Protein AF-A0A0N4WRY4-F1 (afdb_monomer)

Foldseek 3Di:
DDDDDDDDDDDDDDDDDDDDDDDDDPDPDPDDPPPPPPPCDPPPQDAQDPCLVVQCVVPVCCCVVVVVVCVVHVCPSSVVD

Sequence (81 aa):
MRQRIRTDSARNRQRGDVRSSSRRTSSTSTERPTVSNDTGGPRTCADRSPWCSAWIQRSARVCVISSIFMRRDCARTCRFC

pLDDT: mean 73.67, std 19.51, range [45.09, 97.06]

InterPro domains:
  IPR003582 ShKT domain [PF01549] (44-81)
  IPR003582 ShKT domain [PS51670] (45-81)

Structure (mmCIF, N/CA/C/O backbone):
data_AF-A0A0N4WRY4-F1
#
_entry.id   AF-A0A0N4WRY4-F1
#
loop_
_atom_site.group_PDB
_atom_site.id
_atom_site.type_symbol
_atom_site.label_atom_id
_atom_site.label_alt_id
_atom_site.label_comp_id
_atom_site.label_asym_id
_atom_site.label_entity_id
_atom_site.label_seq_id
_atom_site.pdbx_PDB_ins_code
_atom_site.Cartn_x
_atom_site.Cartn_y
_atom_site.Cartn_z
_atom_site.occupancy
_atom_site.B_iso_or_equiv
_atom_site.auth_seq_id
_atom_site.auth_comp_id
_atom_site.auth_asym_id
_atom_site.auth_atom_id
_atom_site.pdbx_PDB_model_num
ATOM 1 N N . MET A 1 1 ? 4.299 -67.096 2.126 1.00 45.09 1 MET A N 1
ATOM 2 C CA . MET A 1 1 ? 4.556 -66.226 3.295 1.00 45.09 1 MET A CA 1
ATOM 3 C C . MET A 1 1 ? 3.392 -65.243 3.418 1.00 45.09 1 MET A C 1
ATOM 5 O O . MET A 1 1 ? 3.298 -64.322 2.624 1.00 45.09 1 MET A O 1
ATOM 9 N N . ARG A 1 2 ? 2.420 -65.519 4.300 1.00 46.09 2 ARG A N 1
ATOM 10 C CA . ARG A 1 2 ? 1.229 -64.675 4.524 1.00 46.09 2 ARG A CA 1
ATOM 11 C C . ARG A 1 2 ? 1.587 -63.576 5.526 1.00 46.09 2 ARG A C 1
ATOM 13 O O . ARG A 1 2 ? 1.995 -63.915 6.634 1.00 46.09 2 ARG A O 1
ATOM 20 N N . GLN A 1 3 ? 1.408 -62.304 5.179 1.00 54.00 3 GLN A N 1
ATOM 21 C CA . GLN A 1 3 ? 1.503 -61.202 6.142 1.00 54.00 3 GLN A CA 1
ATOM 22 C C . GLN A 1 3 ? 0.164 -60.469 6.255 1.00 54.00 3 GLN A C 1
ATOM 24 O O . GLN A 1 3 ? -0.613 -60.392 5.308 1.00 54.00 3 GLN A O 1
ATOM 29 N N . ARG A 1 4 ? -0.134 -60.086 7.496 1.00 54.12 4 ARG A N 1
ATOM 30 C CA . ARG A 1 4 ? -1.455 -59.855 8.085 1.00 54.12 4 ARG A CA 1
ATOM 31 C C . ARG A 1 4 ? -1.821 -58.368 8.059 1.00 54.12 4 ARG A C 1
ATOM 33 O O . ARG A 1 4 ? -0.971 -57.522 8.302 1.00 54.12 4 ARG A O 1
ATOM 40 N N . ILE A 1 5 ? -3.108 -58.090 7.864 1.00 58.84 5 ILE A N 1
ATOM 41 C CA . ILE A 1 5 ? -3.763 -56.792 8.083 1.00 58.84 5 ILE A CA 1
ATOM 42 C C . ILE A 1 5 ? -3.659 -56.411 9.571 1.00 58.84 5 ILE A C 1
ATOM 44 O O . ILE A 1 5 ? -3.940 -57.247 10.433 1.00 58.84 5 ILE A O 1
ATOM 48 N N . ARG A 1 6 ? -3.317 -55.152 9.872 1.00 56.66 6 ARG A N 1
ATOM 49 C CA . ARG A 1 6 ? -3.606 -54.494 11.158 1.00 56.66 6 ARG A CA 1
ATOM 50 C C . ARG A 1 6 ? -4.046 -53.052 10.906 1.00 56.66 6 ARG A C 1
ATOM 52 O O . ARG A 1 6 ? -3.229 -52.167 10.693 1.00 56.66 6 ARG A O 1
ATOM 59 N N . THR A 1 7 ? -5.356 -52.854 10.905 1.00 58.94 7 THR A N 1
ATOM 60 C CA . THR A 1 7 ? -6.023 -51.575 11.154 1.00 58.94 7 THR A CA 1
ATOM 61 C C . THR A 1 7 ? -5.881 -51.227 12.634 1.00 58.94 7 THR A C 1
ATOM 63 O O . THR A 1 7 ? -6.269 -52.043 13.468 1.00 58.94 7 THR A O 1
ATOM 66 N N . ASP A 1 8 ? -5.395 -50.030 12.958 1.00 47.81 8 ASP A N 1
ATOM 67 C CA . ASP A 1 8 ? -5.516 -49.462 14.303 1.00 47.81 8 ASP A CA 1
ATOM 68 C C . ASP A 1 8 ? -6.160 -48.074 14.207 1.00 47.81 8 ASP A C 1
ATOM 70 O O . ASP A 1 8 ? -5.572 -47.098 13.747 1.00 47.81 8 ASP A O 1
ATOM 74 N N . SER A 1 9 ? -7.442 -48.043 14.557 1.00 48.94 9 SER A N 1
ATOM 75 C CA . SER A 1 9 ? -8.196 -46.853 14.926 1.00 48.94 9 SER A CA 1
ATOM 76 C C . SER A 1 9 ? -8.361 -46.902 16.442 1.00 48.94 9 SER A C 1
ATOM 78 O O . SER A 1 9 ? -8.969 -47.859 16.913 1.00 48.94 9 SER A O 1
ATOM 80 N N . ALA A 1 10 ? -7.869 -45.895 17.180 1.00 52.78 10 ALA A N 1
ATOM 81 C CA . ALA A 1 10 ? -8.561 -45.215 18.295 1.00 52.78 10 ALA A CA 1
ATOM 82 C C . ALA A 1 10 ? -7.624 -44.585 19.351 1.00 52.78 10 ALA A C 1
ATOM 84 O O . ALA A 1 10 ? -6.890 -45.279 20.049 1.00 52.78 10 ALA A O 1
ATOM 85 N N . ARG A 1 11 ? -7.807 -43.274 19.587 1.00 57.56 11 ARG A N 1
ATOM 86 C CA . ARG A 1 11 ? -7.909 -42.585 20.905 1.00 57.56 11 ARG A CA 1
ATOM 87 C C . ARG A 1 11 ? -8.087 -41.088 20.614 1.00 57.56 11 ARG A C 1
ATOM 89 O O . ARG A 1 11 ? -7.164 -40.465 20.122 1.00 57.56 11 ARG A O 1
ATOM 96 N N . ASN A 1 12 ? -9.254 -40.448 20.706 1.00 62.56 12 ASN A N 1
ATOM 97 C CA . ASN A 1 12 ? -10.209 -40.285 21.812 1.00 62.56 12 ASN A CA 1
ATOM 98 C C . ASN A 1 12 ? -9.569 -40.072 23.195 1.00 62.56 12 ASN A C 1
ATOM 100 O O . ASN A 1 12 ? -9.065 -41.037 23.770 1.00 62.56 12 ASN A O 1
ATOM 104 N N . ARG A 1 13 ? -9.658 -38.821 23.693 1.00 56.88 13 ARG A N 1
ATOM 105 C CA . ARG A 1 13 ? -9.940 -38.319 25.069 1.00 56.88 13 ARG A CA 1
ATOM 106 C C . ARG A 1 13 ? -9.501 -36.834 25.144 1.00 56.88 13 ARG A C 1
ATOM 108 O O . ARG A 1 13 ? -8.447 -36.524 24.620 1.00 56.88 13 ARG A O 1
ATOM 115 N N . GLN A 1 14 ? -10.165 -35.865 25.779 1.00 50.78 14 GLN A N 1
ATOM 116 C CA . GLN A 1 14 ? -11.447 -35.764 26.483 1.00 50.78 14 GLN A CA 1
ATOM 117 C C . GLN A 1 14 ? -11.701 -34.273 26.827 1.00 50.78 14 GLN A C 1
ATOM 119 O O . GLN A 1 14 ? -10.775 -33.579 27.221 1.00 50.78 14 GLN A O 1
ATOM 124 N N . ARG A 1 15 ? -12.977 -33.868 26.734 1.00 50.97 15 ARG A N 1
ATOM 125 C CA . ARG A 1 15 ? -13.778 -33.038 27.665 1.00 50.97 15 ARG A CA 1
ATOM 126 C C . ARG A 1 15 ? -13.298 -31.655 28.145 1.00 50.97 15 ARG A C 1
ATOM 128 O O . ARG A 1 15 ? -12.369 -31.530 28.931 1.00 50.97 15 ARG A O 1
ATOM 135 N N . GLY A 1 16 ? -14.155 -30.673 27.861 1.00 53.00 16 GLY A N 1
ATOM 136 C CA . GLY A 1 16 ? -14.368 -29.459 28.649 1.00 53.00 16 GLY A CA 1
ATOM 137 C C . GLY A 1 16 ? -15.770 -28.909 28.366 1.00 53.00 16 GLY A C 1
ATOM 138 O O . GLY A 1 16 ? -15.945 -28.108 27.455 1.00 53.00 16 GLY A O 1
ATOM 139 N N . ASP A 1 17 ? -16.767 -29.412 29.097 1.00 54.22 17 ASP A N 1
ATOM 140 C CA . ASP A 1 17 ? -18.183 -29.039 29.017 1.00 54.22 17 ASP A CA 1
ATOM 141 C C . ASP A 1 17 ? -18.482 -27.712 29.763 1.00 54.22 17 ASP A C 1
ATOM 143 O O . ASP A 1 17 ? -18.119 -27.543 30.922 1.00 54.22 17 ASP A O 1
ATOM 147 N N . VAL A 1 18 ? -19.190 -26.811 29.070 1.00 56.81 18 VAL A N 1
ATOM 148 C CA . VAL A 1 18 ? -20.334 -25.965 29.493 1.00 56.81 18 VAL A CA 1
ATOM 149 C C . VAL A 1 18 ? -20.259 -25.132 30.793 1.00 56.81 18 VAL A C 1
ATOM 151 O O . VAL A 1 18 ? -20.427 -25.654 31.892 1.00 56.81 18 VAL A O 1
ATOM 154 N N . ARG A 1 19 ? -20.331 -23.791 30.655 1.00 54.22 19 ARG A N 1
ATOM 155 C CA . ARG A 1 19 ? -21.301 -22.984 31.434 1.00 54.22 19 ARG A CA 1
ATOM 156 C C . ARG A 1 19 ? -21.740 -21.693 30.729 1.00 54.22 19 ARG A C 1
ATOM 158 O O . ARG A 1 19 ? -20.937 -20.847 30.357 1.00 54.22 19 ARG A O 1
ATOM 165 N N . SER A 1 20 ? -23.058 -21.595 30.582 1.00 53.62 20 SER A N 1
ATOM 166 C CA . SER A 1 20 ? -23.875 -20.548 29.974 1.00 53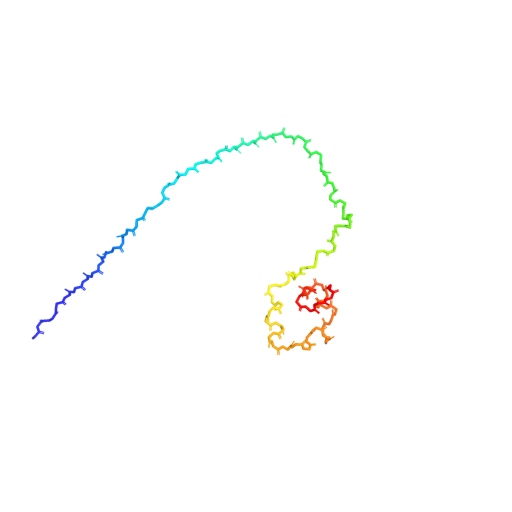.62 20 SER A CA 1
ATOM 167 C C . SER A 1 20 ? -23.632 -19.119 30.459 1.00 53.62 20 SER A C 1
ATOM 169 O O . SER A 1 20 ? -23.452 -18.870 31.649 1.00 53.62 20 SER A O 1
ATOM 171 N N . SER A 1 21 ? -23.918 -18.166 29.572 1.00 52.69 21 SER A N 1
ATOM 172 C CA . SER A 1 21 ? -24.803 -17.055 29.930 1.00 52.69 21 SER A CA 1
ATOM 173 C C . SER A 1 21 ? -25.732 -16.719 28.771 1.00 52.69 21 SER A C 1
ATOM 175 O O . SER A 1 21 ? -25.353 -16.131 27.763 1.00 52.69 21 SER A O 1
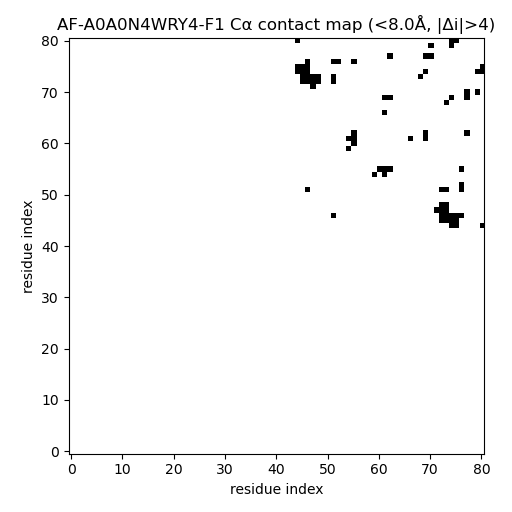ATOM 177 N N . SER A 1 22 ? -26.980 -17.143 28.947 1.00 60.19 22 SER A N 1
ATOM 178 C CA . SER A 1 22 ? -28.138 -16.664 28.213 1.00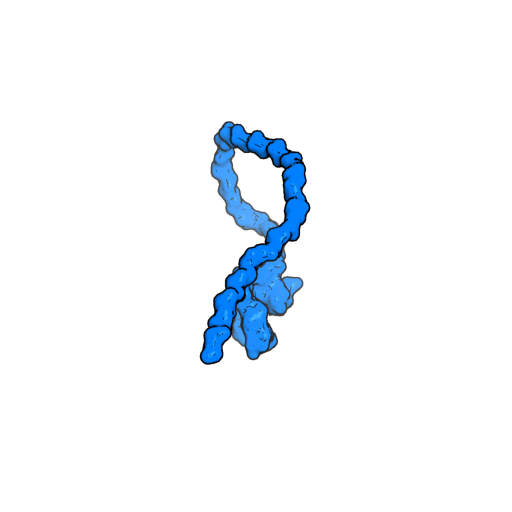 60.19 22 SER A CA 1
ATOM 179 C C . SER A 1 22 ? -28.315 -15.167 28.443 1.00 60.19 22 SER A C 1
ATOM 181 O O . SER A 1 22 ? -28.451 -14.738 29.589 1.00 60.19 22 SER A O 1
ATOM 183 N N . ARG A 1 23 ? -28.504 -14.405 27.366 1.00 58.91 23 ARG A N 1
ATOM 184 C CA . ARG A 1 23 ? -29.697 -13.557 27.271 1.00 58.91 23 ARG A CA 1
ATOM 185 C C . ARG A 1 23 ? -29.998 -13.208 25.821 1.00 58.91 23 ARG A C 1
ATOM 187 O O . ARG A 1 23 ? -29.323 -12.406 25.192 1.00 58.91 23 ARG A O 1
ATOM 194 N N . ARG A 1 24 ? -31.061 -13.835 25.318 1.00 61.88 24 ARG A N 1
ATOM 195 C CA . ARG A 1 24 ? -31.883 -13.265 24.256 1.00 61.88 24 ARG A CA 1
ATOM 196 C C . ARG A 1 24 ? -32.514 -11.996 24.818 1.00 61.88 24 ARG A C 1
ATOM 198 O O . ARG A 1 24 ? -33.184 -12.064 25.845 1.00 61.88 24 ARG A O 1
ATOM 205 N N . THR A 1 25 ? -32.359 -10.888 24.120 1.00 54.50 25 THR A N 1
ATOM 206 C CA . THR A 1 25 ? -33.323 -9.791 24.162 1.00 54.50 25 THR A CA 1
ATOM 207 C C . THR A 1 25 ? -33.713 -9.509 22.725 1.00 54.50 25 THR A C 1
ATOM 209 O O . THR A 1 25 ? -33.063 -8.748 22.018 1.00 54.50 25 THR A O 1
ATOM 212 N N . SER A 1 26 ? -34.759 -10.201 22.278 1.00 57.78 26 SER A N 1
ATOM 213 C CA . SER A 1 26 ? -35.555 -9.777 21.135 1.00 57.78 26 SER A CA 1
ATOM 214 C C . SER A 1 26 ? -36.341 -8.551 21.588 1.00 57.78 26 SER A C 1
ATOM 216 O O . SER A 1 26 ? -37.420 -8.681 22.158 1.00 57.78 26 SER A O 1
ATOM 218 N N . SER A 1 27 ? -35.771 -7.366 21.415 1.00 54.38 27 SER A N 1
ATOM 219 C CA . SER A 1 27 ? -36.507 -6.112 21.512 1.00 54.38 27 SER A CA 1
ATOM 220 C C . SER A 1 27 ? -36.880 -5.696 20.099 1.00 54.38 27 SER A C 1
ATOM 222 O O . SER A 1 27 ? -36.049 -5.197 19.344 1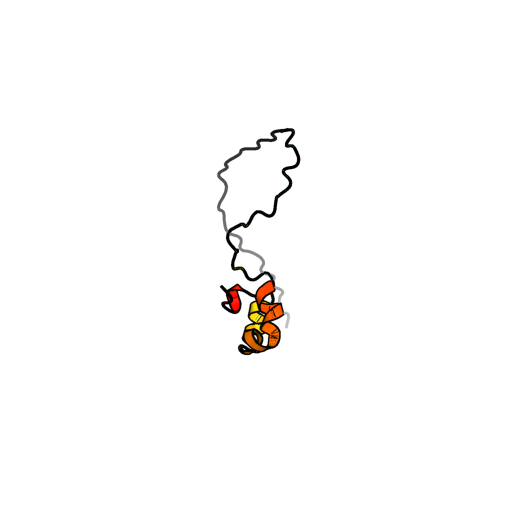.00 54.38 27 SER A O 1
ATOM 224 N N . THR A 1 28 ? -38.139 -5.929 19.734 1.00 63.75 28 THR A N 1
ATOM 225 C CA . THR A 1 28 ? -38.837 -5.143 18.716 1.00 63.75 28 THR A CA 1
ATOM 226 C C . THR A 1 28 ? -38.846 -3.689 19.177 1.00 63.75 28 THR A C 1
ATOM 228 O O . THR A 1 28 ? -39.789 -3.239 19.821 1.00 63.75 28 THR A O 1
ATOM 231 N N . SER A 1 29 ? -37.761 -2.975 18.894 1.00 54.38 29 SER A N 1
ATOM 232 C CA . SER A 1 29 ? -37.743 -1.521 18.900 1.00 54.38 29 SER A CA 1
ATOM 233 C C . SER A 1 29 ? -37.914 -1.074 17.462 1.00 54.38 29 SER A C 1
ATOM 235 O O . SER A 1 29 ? -37.151 -1.457 16.578 1.00 54.38 29 SER A O 1
ATOM 237 N N . THR A 1 30 ? -38.941 -0.265 17.239 1.00 63.16 30 THR A N 1
ATOM 238 C CA . THR A 1 30 ? -39.094 0.596 16.070 1.00 63.16 30 THR A CA 1
ATOM 239 C C . THR A 1 30 ? -37.913 1.568 16.040 1.00 63.16 30 THR A C 1
ATOM 241 O O . THR A 1 30 ? -38.022 2.722 16.447 1.00 63.16 30 THR A O 1
ATOM 244 N N . GLU A 1 31 ? -36.745 1.088 15.620 1.00 56.75 31 GLU A N 1
ATOM 245 C CA . GLU A 1 31 ? -35.558 1.911 15.442 1.00 56.75 31 GLU A CA 1
ATOM 246 C C . GLU A 1 31 ? -35.619 2.512 14.043 1.00 56.75 31 GLU A C 1
ATOM 248 O O . GLU A 1 31 ? -35.295 1.904 13.024 1.00 56.75 31 GLU A O 1
ATOM 253 N N . ARG A 1 32 ? -36.138 3.739 14.030 1.00 61.28 32 ARG A N 1
ATOM 254 C CA . ARG A 1 32 ? -35.912 4.772 13.021 1.00 61.28 32 ARG A CA 1
ATOM 255 C C . ARG A 1 32 ? -34.542 4.573 12.347 1.00 61.28 32 ARG A C 1
ATOM 257 O O . ARG A 1 32 ? -33.560 4.430 13.073 1.00 61.28 32 ARG A O 1
ATOM 264 N N . PRO A 1 33 ? -34.434 4.594 11.005 1.00 57.44 33 PRO A N 1
ATOM 265 C CA . PRO A 1 33 ? -33.155 4.408 10.338 1.00 57.44 33 PRO A CA 1
ATOM 266 C C . PRO A 1 33 ? -32.225 5.549 10.745 1.00 57.44 33 PRO A C 1
ATOM 268 O O . PRO A 1 33 ? -32.377 6.691 10.305 1.00 57.44 33 PRO A O 1
ATOM 271 N N . THR A 1 34 ? -31.276 5.250 11.627 1.00 56.75 34 THR A N 1
ATOM 272 C CA . THR A 1 34 ? -30.160 6.136 11.915 1.00 56.75 34 THR A CA 1
ATOM 273 C C . THR A 1 34 ? -29.316 6.136 10.655 1.00 56.75 34 THR A C 1
ATOM 275 O O . THR A 1 34 ? -28.506 5.237 10.428 1.00 56.75 34 THR A O 1
ATOM 278 N N . VAL A 1 35 ? -29.568 7.118 9.787 1.00 61.44 35 VAL A N 1
ATOM 279 C CA . VAL A 1 35 ? -28.644 7.508 8.727 1.00 61.44 35 VAL A CA 1
ATOM 280 C C . VAL A 1 35 ? -27.290 7.607 9.409 1.00 61.44 35 VAL A C 1
ATOM 282 O O . VAL A 1 35 ? -27.091 8.470 10.266 1.00 61.44 35 VAL A O 1
ATOM 285 N N . SER A 1 36 ? -26.410 6.650 9.116 1.00 57.22 36 SER A N 1
ATOM 286 C CA . SER A 1 36 ? -25.030 6.672 9.578 1.00 57.22 36 SER A CA 1
ATOM 287 C C . SER A 1 36 ? -24.382 7.826 8.840 1.00 57.22 36 SER A C 1
ATOM 289 O O . SER A 1 36 ? -23.836 7.674 7.752 1.00 57.22 36 SER A O 1
ATOM 291 N N . ASN A 1 37 ? -24.583 9.016 9.397 1.00 54.75 37 ASN A N 1
ATOM 292 C CA . ASN A 1 37 ? -23.908 10.223 9.008 1.00 54.75 37 ASN A CA 1
ATOM 293 C C . ASN A 1 37 ? -22.433 9.908 9.227 1.00 54.75 37 ASN A C 1
ATOM 295 O O . ASN A 1 37 ? -22.021 9.750 10.379 1.00 54.75 37 ASN A O 1
ATOM 299 N N . ASP A 1 38 ? -21.691 9.743 8.132 1.00 55.50 38 ASP A N 1
ATOM 300 C CA . ASP A 1 38 ? -20.237 9.591 8.059 1.00 55.50 38 ASP A CA 1
ATOM 301 C C . ASP A 1 38 ? -19.589 10.847 8.664 1.00 55.50 38 ASP A C 1
ATOM 303 O O . ASP A 1 38 ? -19.077 11.737 7.998 1.00 55.50 38 ASP A O 1
ATOM 307 N N . THR A 1 39 ? -19.731 10.982 9.978 1.00 55.78 39 THR A N 1
ATOM 308 C CA . THR A 1 39 ? -19.233 12.089 10.774 1.00 55.78 39 THR A CA 1
ATOM 309 C C . THR A 1 39 ? -17.939 11.590 11.365 1.00 55.78 39 THR A C 1
ATOM 311 O O . THR A 1 39 ? -17.936 11.038 12.459 1.00 55.78 39 THR A O 1
ATOM 314 N N . GLY A 1 40 ? -16.863 11.714 10.586 1.00 52.94 40 GLY A N 1
ATOM 315 C CA . GLY A 1 40 ? -15.492 11.787 11.088 1.00 52.94 40 GLY A CA 1
ATOM 316 C C . GLY A 1 40 ? -15.180 10.882 12.279 1.00 52.94 40 GLY A C 1
ATOM 317 O O . GLY A 1 40 ? -14.704 11.369 13.304 1.00 52.94 40 GLY A O 1
ATOM 318 N N . GLY A 1 41 ? -15.438 9.576 12.155 1.00 53.50 41 GLY A N 1
ATOM 319 C CA . GLY A 1 41 ? -14.882 8.606 13.095 1.00 53.50 41 GLY A CA 1
ATOM 320 C C . GLY A 1 41 ? -13.354 8.748 13.126 1.00 53.50 41 GLY A C 1
ATOM 321 O O . GLY A 1 41 ? -12.778 9.197 12.126 1.00 53.50 41 GLY A O 1
ATOM 322 N N . PRO A 1 42 ? -12.680 8.398 14.244 1.00 54.31 42 PRO A N 1
ATOM 323 C CA . PRO A 1 42 ? -11.220 8.451 14.323 1.00 54.31 42 PRO A CA 1
ATOM 324 C C . PRO A 1 42 ? -10.683 7.794 13.062 1.00 54.31 42 PRO A C 1
ATOM 326 O O . PRO A 1 42 ? -11.128 6.692 12.756 1.00 54.31 42 PRO A O 1
ATOM 329 N N . ARG A 1 43 ? -9.840 8.496 12.287 1.00 66.00 43 ARG A N 1
ATOM 330 C CA . ARG A 1 43 ? -9.321 8.002 11.001 1.00 66.00 43 ARG A CA 1
ATOM 331 C C . ARG A 1 43 ? -8.679 6.652 11.287 1.00 66.00 43 ARG A C 1
ATOM 333 O O . ARG A 1 43 ? -7.555 6.600 11.779 1.00 66.00 43 ARG A O 1
ATOM 340 N N . THR A 1 44 ? -9.441 5.575 11.104 1.00 73.12 44 THR A N 1
ATOM 341 C CA . THR A 1 44 ? -9.064 4.260 11.598 1.00 73.12 44 THR A CA 1
ATOM 342 C C . THR A 1 44 ? -7.931 3.835 10.712 1.00 73.12 44 THR A C 1
ATOM 344 O O . THR A 1 44 ? -8.113 3.533 9.531 1.00 73.12 44 THR A O 1
ATOM 347 N N . CYS A 1 45 ? -6.727 3.910 11.263 1.00 85.50 45 CYS A N 1
ATOM 348 C CA . CYS A 1 45 ? -5.584 3.494 10.506 1.00 85.50 45 CYS A CA 1
ATOM 349 C C . CYS A 1 45 ? -5.530 1.979 10.497 1.00 85.50 45 CYS A C 1
ATOM 351 O O . CYS A 1 45 ? -5.026 1.326 11.411 1.00 85.50 45 CYS A O 1
ATOM 353 N N . ALA A 1 46 ? -6.113 1.437 9.446 1.00 91.38 46 ALA A N 1
ATOM 354 C CA . ALA A 1 46 ? -6.211 0.023 9.219 1.00 91.38 46 ALA A CA 1
ATOM 355 C C . ALA A 1 46 ? -5.799 -0.281 7.786 1.00 91.38 46 ALA A C 1
ATOM 357 O O . ALA A 1 46 ? -5.989 0.518 6.865 1.00 91.38 46 ALA A O 1
ATOM 358 N N . ASP A 1 47 ? -5.251 -1.473 7.619 1.00 94.81 47 ASP A N 1
ATOM 359 C CA . ASP A 1 47 ? -5.123 -2.082 6.310 1.00 94.81 47 ASP A CA 1
ATOM 360 C C . ASP A 1 47 ? -6.499 -2.639 5.931 1.00 94.81 47 ASP A C 1
ATOM 362 O O . ASP A 1 47 ? -7.092 -3.410 6.685 1.00 94.81 47 ASP A O 1
ATOM 366 N N . ARG A 1 48 ? -7.031 -2.208 4.789 1.00 94.75 48 ARG A N 1
ATOM 367 C CA . ARG A 1 48 ? -8.293 -2.706 4.227 1.00 94.75 48 ARG A CA 1
ATOM 368 C C . ARG A 1 48 ? -8.071 -3.930 3.346 1.00 94.75 48 ARG A C 1
ATOM 370 O O . ARG A 1 48 ? -8.964 -4.764 3.232 1.00 94.75 48 ARG A O 1
ATOM 377 N N . SER A 1 49 ? -6.899 -4.035 2.715 1.00 94.44 49 SER A N 1
ATOM 378 C CA . SER A 1 49 ? -6.574 -5.154 1.832 1.00 94.44 49 SER A CA 1
ATOM 379 C C . SER A 1 49 ? -5.895 -6.294 2.601 1.00 94.44 49 SER A C 1
ATOM 381 O O . SER A 1 49 ? -4.916 -6.057 3.311 1.00 94.44 49 SER A O 1
ATOM 383 N N . PRO A 1 50 ? -6.324 -7.556 2.408 1.00 95.31 50 PRO A N 1
ATOM 384 C CA . PRO A 1 50 ? -5.628 -8.713 2.971 1.00 95.31 50 PRO A CA 1
ATOM 385 C C . PRO A 1 50 ? -4.260 -8.961 2.308 1.00 95.31 50 PRO A C 1
ATOM 387 O O . PRO A 1 50 ? -3.473 -9.763 2.802 1.00 95.31 50 PRO A O 1
ATOM 390 N N . TRP A 1 51 ? -3.955 -8.267 1.204 1.00 95.75 51 TRP A N 1
ATOM 391 C CA . TRP A 1 51 ? -2.730 -8.441 0.417 1.00 95.75 51 TRP A CA 1
ATOM 392 C C . TRP A 1 51 ? -1.596 -7.484 0.797 1.00 95.75 51 TRP A C 1
ATOM 394 O O . TRP A 1 51 ? -0.516 -7.569 0.213 1.00 95.75 51 TRP A O 1
ATOM 404 N N . CYS A 1 52 ? -1.793 -6.594 1.776 1.00 95.81 52 CYS A N 1
ATOM 405 C CA . CYS A 1 52 ? -0.767 -5.623 2.171 1.00 95.81 52 CYS A CA 1
ATOM 406 C C . CYS A 1 52 ? 0.560 -6.287 2.577 1.00 95.81 52 CYS A C 1
ATOM 408 O O . CYS A 1 52 ? 1.631 -5.801 2.212 1.00 95.81 52 CYS A O 1
ATOM 410 N N . SER A 1 53 ? 0.501 -7.439 3.256 1.00 95.88 53 SER A N 1
ATOM 411 C CA . SER A 1 53 ? 1.683 -8.230 3.623 1.00 95.88 53 SER A CA 1
ATOM 412 C C . SER A 1 53 ? 2.421 -8.789 2.400 1.00 95.88 53 SER A C 1
ATOM 414 O O . SER A 1 53 ? 3.645 -8.706 2.328 1.00 95.88 53 SER A O 1
ATOM 416 N N . ALA A 1 54 ? 1.697 -9.303 1.405 1.00 97.06 54 ALA A N 1
ATOM 417 C CA . ALA A 1 54 ? 2.286 -9.832 0.177 1.00 97.06 54 ALA A CA 1
ATOM 418 C C . ALA A 1 54 ? 2.945 -8.725 -0.662 1.00 97.06 54 ALA A C 1
ATOM 420 O O . ALA A 1 54 ? 4.036 -8.912 -1.205 1.00 97.06 54 ALA A O 1
ATOM 421 N N . TRP A 1 55 ? 2.315 -7.549 -0.744 1.00 95.56 55 TRP A N 1
ATOM 422 C CA . TRP A 1 55 ? 2.864 -6.410 -1.477 1.00 95.56 55 TRP A CA 1
ATOM 423 C C . TRP A 1 55 ? 4.154 -5.886 -0.847 1.00 95.56 55 TRP A C 1
ATOM 425 O O . TRP A 1 55 ? 5.126 -5.667 -1.573 1.00 95.56 55 TRP A O 1
ATOM 435 N N . ILE A 1 56 ? 4.205 -5.755 0.484 1.00 96.19 56 ILE A N 1
ATOM 436 C CA . ILE A 1 56 ? 5.415 -5.271 1.161 1.00 96.19 56 ILE A CA 1
ATOM 437 C C . ILE A 1 56 ? 6.546 -6.308 1.158 1.00 96.19 56 ILE A C 1
ATOM 439 O O . ILE A 1 56 ? 7.706 -5.930 1.014 1.00 96.19 56 ILE A O 1
ATOM 443 N N . GLN A 1 57 ? 6.220 -7.607 1.225 1.00 97.00 57 GLN A N 1
ATOM 444 C CA . GLN A 1 57 ? 7.196 -8.690 1.054 1.00 97.00 57 GLN A CA 1
ATOM 445 C C . GLN A 1 57 ? 7.801 -8.700 -0.351 1.00 97.00 57 GLN A C 1
ATOM 447 O O . GLN A 1 57 ? 8.997 -8.936 -0.503 1.00 97.00 57 GLN A O 1
ATOM 452 N N . ARG A 1 58 ? 6.994 -8.430 -1.388 1.00 96.12 58 ARG A N 1
ATOM 453 C CA . ARG A 1 58 ? 7.487 -8.389 -2.769 1.00 96.12 58 ARG A CA 1
ATOM 454 C C . ARG A 1 58 ? 8.330 -7.150 -3.054 1.00 96.12 58 ARG A C 1
ATOM 456 O O . ARG A 1 58 ? 9.310 -7.238 -3.788 1.00 96.12 58 ARG A O 1
ATOM 463 N N . SER A 1 59 ? 7.944 -5.993 -2.522 1.00 95.62 59 SER A N 1
ATOM 464 C CA . SER A 1 59 ? 8.747 -4.776 -2.615 1.00 95.62 59 SER A CA 1
ATOM 465 C C . SER A 1 59 ? 8.350 -3.759 -1.553 1.00 95.62 59 SER A C 1
ATOM 467 O O . SER A 1 59 ? 7.272 -3.173 -1.616 1.00 95.62 59 SER A O 1
ATOM 469 N N . ALA A 1 60 ? 9.278 -3.423 -0.656 1.00 91.75 60 ALA A N 1
ATOM 470 C CA . ALA A 1 60 ? 9.081 -2.333 0.303 1.00 91.75 60 ALA A CA 1
ATOM 471 C C . ALA A 1 60 ? 8.854 -0.965 -0.378 1.00 91.75 60 ALA A C 1
ATOM 473 O O . ALA A 1 60 ? 8.245 -0.066 0.199 1.00 91.75 60 ALA A O 1
ATOM 474 N N . ARG A 1 61 ? 9.288 -0.803 -1.639 1.00 96.94 61 ARG A N 1
ATOM 475 C CA . ARG A 1 61 ? 9.087 0.435 -2.410 1.00 96.94 61 ARG A CA 1
ATOM 476 C C . ARG A 1 61 ? 7.652 0.606 -2.914 1.00 96.94 61 ARG A C 1
ATOM 478 O O . ARG A 1 61 ? 7.332 1.691 -3.396 1.00 96.94 61 ARG A O 1
A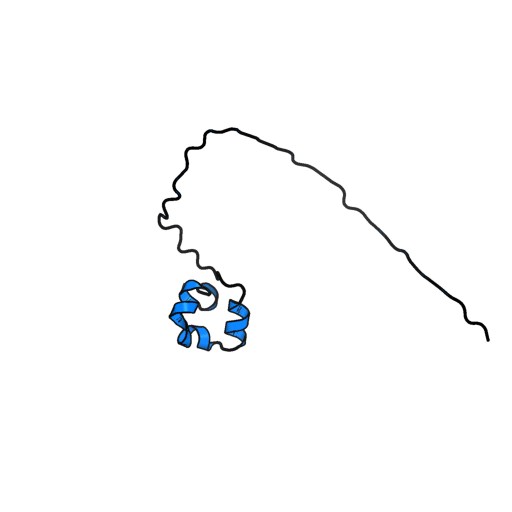TOM 485 N N . VAL A 1 62 ? 6.779 -0.401 -2.777 1.00 96.00 62 VAL A N 1
ATOM 486 C CA . VAL A 1 62 ? 5.365 -0.318 -3.193 1.00 96.00 62 VAL A CA 1
ATOM 487 C C . VAL A 1 62 ? 4.625 0.828 -2.500 1.00 96.00 62 VAL A C 1
ATOM 489 O O . VAL A 1 62 ? 3.785 1.477 -3.117 1.00 96.00 62 VAL A O 1
ATOM 492 N N . CYS A 1 63 ? 5.008 1.151 -1.261 1.00 95.56 63 CYS A N 1
ATOM 493 C CA . CYS A 1 63 ? 4.465 2.288 -0.526 1.00 95.56 63 CYS A CA 1
ATOM 494 C C . CYS A 1 63 ? 4.768 3.625 -1.222 1.00 95.56 63 CYS A C 1
ATOM 496 O O . CYS A 1 63 ? 3.944 4.529 -1.196 1.00 95.56 63 CYS A O 1
ATOM 498 N N . VAL A 1 64 ? 5.910 3.757 -1.901 1.00 96.94 64 VAL A N 1
ATOM 499 C CA . VAL A 1 64 ? 6.272 4.986 -2.625 1.00 96.94 64 VAL A CA 1
ATOM 500 C C . VAL A 1 64 ? 5.693 4.971 -4.039 1.00 96.94 64 VAL A C 1
ATOM 502 O O . VAL A 1 64 ? 5.002 5.909 -4.432 1.00 96.94 64 VAL A O 1
ATOM 505 N N . ILE A 1 65 ? 5.932 3.885 -4.781 1.00 96.81 65 ILE A N 1
ATOM 506 C CA . ILE A 1 65 ? 5.552 3.743 -6.196 1.00 96.81 65 ILE A CA 1
ATOM 507 C C . ILE A 1 65 ? 4.029 3.790 -6.363 1.00 96.81 65 ILE A C 1
ATOM 509 O O . ILE A 1 65 ? 3.518 4.487 -7.233 1.00 96.81 65 ILE A O 1
ATOM 513 N N . SER A 1 66 ? 3.303 3.099 -5.485 1.00 95.12 66 SER A N 1
ATOM 514 C CA . SER A 1 66 ? 1.845 2.964 -5.537 1.00 95.12 66 SER A CA 1
ATOM 515 C C . SER A 1 66 ? 1.173 3.680 -4.365 1.00 95.12 66 SER A C 1
ATOM 517 O O . SER A 1 66 ? 0.146 3.231 -3.858 1.00 95.12 66 SER A O 1
ATOM 519 N N . SER A 1 67 ? 1.748 4.801 -3.920 1.00 94.38 67 SER A N 1
ATOM 520 C CA . SER A 1 67 ? 1.336 5.518 -2.703 1.00 94.38 67 SER A CA 1
ATOM 521 C C . SER A 1 67 ? -0.149 5.901 -2.658 1.00 94.38 67 SER A C 1
ATOM 523 O O . SER A 1 67 ? -0.742 5.929 -1.582 1.00 94.38 67 SER A O 1
ATOM 525 N N . ILE A 1 68 ? -0.777 6.165 -3.808 1.00 93.75 68 ILE A N 1
ATOM 526 C CA . ILE A 1 68 ? -2.213 6.473 -3.908 1.00 93.75 68 ILE A CA 1
ATOM 527 C C . ILE A 1 68 ? -3.059 5.262 -3.489 1.00 93.75 68 ILE A C 1
ATOM 529 O O . ILE A 1 68 ? -3.945 5.391 -2.647 1.00 93.75 68 ILE A O 1
ATOM 533 N N . PHE A 1 69 ? -2.750 4.079 -4.023 1.00 93.38 69 PHE A N 1
ATOM 534 C CA . PHE A 1 69 ? -3.450 2.836 -3.690 1.00 93.38 69 PHE A CA 1
ATOM 535 C C . PHE A 1 69 ? -3.142 2.393 -2.257 1.00 93.38 69 PHE A C 1
ATOM 537 O O . PHE A 1 69 ? -4.042 2.066 -1.486 1.00 93.38 69 PHE A O 1
ATOM 544 N N . MET A 1 70 ? -1.874 2.482 -1.852 1.00 95.00 70 MET A N 1
ATOM 545 C CA . MET A 1 70 ? -1.449 2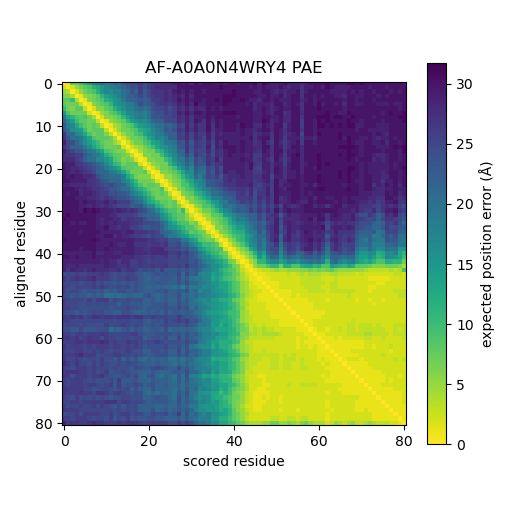.069 -0.516 1.00 95.00 70 MET A CA 1
ATOM 546 C C . MET A 1 70 ? -2.036 2.959 0.590 1.00 95.00 70 MET 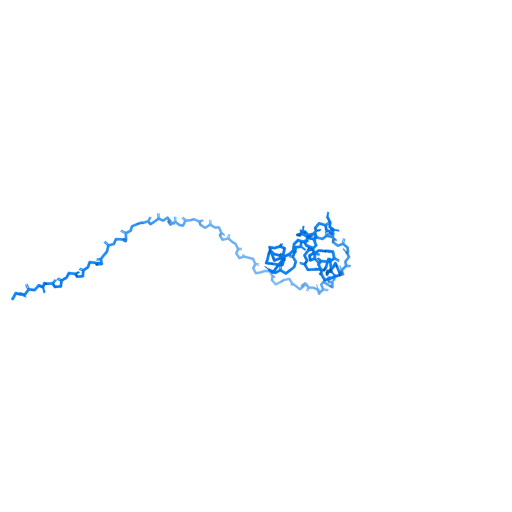A C 1
ATOM 548 O O . MET A 1 70 ? -2.334 2.456 1.665 1.00 95.00 70 MET A O 1
ATOM 552 N N . ARG A 1 71 ? -2.290 4.252 0.343 1.00 92.94 71 ARG A N 1
ATOM 553 C CA . ARG A 1 71 ? -3.003 5.124 1.297 1.00 92.94 71 ARG A CA 1
ATOM 554 C C . ARG A 1 71 ? -4.442 4.699 1.563 1.00 92.94 71 ARG A C 1
ATOM 556 O O . ARG A 1 71 ? -4.952 4.953 2.649 1.00 92.94 71 ARG A O 1
ATOM 563 N N . ARG A 1 72 ? -5.102 4.089 0.580 1.00 92.62 72 ARG A N 1
ATOM 564 C CA . ARG A 1 72 ? -6.489 3.635 0.707 1.00 92.62 72 ARG A CA 1
ATOM 565 C C . ARG A 1 72 ? -6.570 2.255 1.350 1.00 92.62 72 ARG A C 1
ATOM 567 O O . ARG A 1 72 ? -7.414 2.042 2.216 1.00 92.62 72 ARG A O 1
ATOM 574 N N . ASP A 1 73 ? -5.680 1.354 0.938 1.00 95.00 73 ASP A N 1
ATOM 575 C CA . ASP A 1 73 ? -5.801 -0.070 1.246 1.00 95.00 73 ASP A CA 1
ATOM 576 C C . ASP A 1 73 ? -4.797 -0.579 2.279 1.00 95.00 73 ASP A C 1
ATOM 578 O O . ASP A 1 73 ? -5.1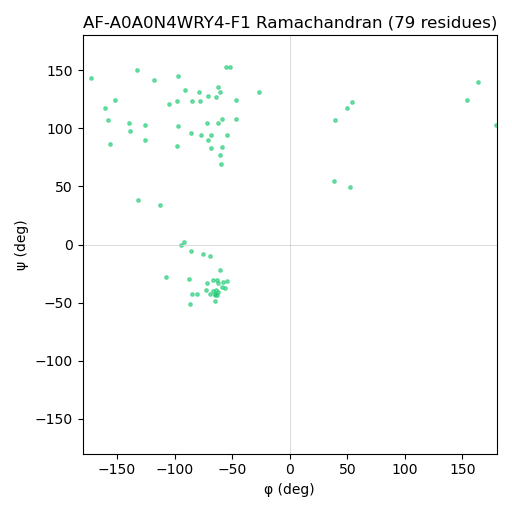03 -1.532 2.987 1.00 95.00 73 ASP A O 1
ATOM 582 N N . CYS A 1 74 ? -3.626 0.045 2.389 1.00 95.44 74 CYS A N 1
ATOM 583 C CA . CYS A 1 74 ? -2.509 -0.409 3.223 1.00 95.44 74 CYS A CA 1
ATOM 584 C C . CYS A 1 74 ? -1.932 0.727 4.079 1.00 95.44 74 CYS A C 1
ATOM 586 O O . CYS A 1 74 ? -0.713 0.852 4.239 1.00 95.44 74 CYS A O 1
ATOM 588 N N . ALA A 1 75 ? -2.808 1.599 4.590 1.00 94.62 75 ALA A N 1
ATOM 589 C CA . ALA A 1 75 ? -2.415 2.813 5.297 1.00 94.62 75 ALA A CA 1
ATOM 590 C C . ALA A 1 75 ? -1.552 2.518 6.530 1.00 94.62 75 ALA A C 1
ATOM 592 O O . ALA A 1 75 ? -0.602 3.2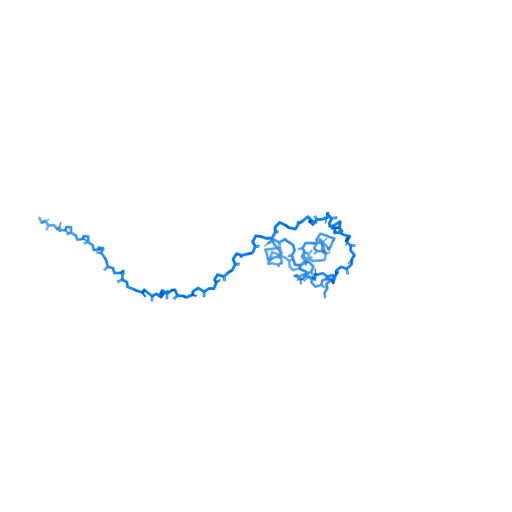51 6.803 1.00 94.62 75 ALA A O 1
ATOM 593 N N . ARG A 1 76 ? -1.847 1.418 7.234 1.00 95.12 76 ARG A N 1
ATOM 594 C CA . ARG A 1 76 ? -1.135 1.010 8.446 1.00 95.12 76 ARG A CA 1
ATOM 595 C C . ARG A 1 76 ? 0.180 0.309 8.112 1.00 95.12 76 ARG A C 1
ATOM 597 O O . ARG A 1 76 ? 1.204 0.608 8.717 1.00 95.12 76 ARG A O 1
ATOM 604 N N . THR A 1 77 ? 0.173 -0.578 7.119 1.00 95.25 77 THR A N 1
ATOM 605 C CA . THR A 1 77 ? 1.363 -1.298 6.643 1.00 95.25 77 THR A CA 1
ATOM 606 C C . THR A 1 77 ? 2.417 -0.337 6.086 1.00 95.25 77 THR A C 1
ATOM 608 O O . THR A 1 77 ? 3.601 -0.495 6.372 1.00 95.25 77 THR A O 1
ATOM 611 N N . CYS A 1 78 ? 1.998 0.688 5.339 1.00 94.62 78 CYS A N 1
ATOM 612 C CA . CYS A 1 78 ? 2.894 1.684 4.747 1.00 94.62 78 CYS A CA 1
ATOM 613 C C . CYS A 1 78 ? 3.139 2.927 5.618 1.00 94.62 78 CYS A C 1
ATOM 615 O O . CYS A 1 78 ? 3.844 3.830 5.173 1.00 94.62 78 CYS A O 1
ATOM 617 N N . ARG A 1 79 ? 2.578 2.982 6.833 1.00 93.75 79 ARG A N 1
ATOM 618 C CA . ARG A 1 79 ? 2.703 4.115 7.767 1.00 93.75 79 ARG A CA 1
ATOM 619 C C . ARG A 1 79 ? 2.337 5.477 7.169 1.00 93.75 79 ARG A C 1
ATOM 621 O O . ARG A 1 79 ? 3.085 6.447 7.250 1.00 93.75 79 ARG A O 1
ATOM 628 N N . PHE A 1 80 ? 1.175 5.537 6.523 1.00 91.62 80 PHE A N 1
ATOM 629 C CA . PHE A 1 80 ? 0.555 6.809 6.117 1.00 91.62 80 PHE A CA 1
ATOM 630 C C . PHE A 1 80 ? -0.303 7.443 7.211 1.00 91.62 80 PHE A C 1
ATOM 632 O O . PHE A 1 80 ? -0.799 8.559 7.054 1.00 91.62 80 PHE A O 1
ATOM 639 N N . CYS A 1 81 ? -0.454 6.698 8.292 1.00 87.31 81 CYS A N 1
ATOM 640 C CA . CYS A 1 81 ? -0.731 7.134 9.637 1.00 87.31 81 CYS A CA 1
ATOM 641 C C . CYS A 1 81 ? 0.464 6.661 10.505 1.00 87.31 81 CYS A C 1
ATOM 643 O O . CYS A 1 81 ? 0.529 7.100 11.662 1.00 87.31 81 CYS A O 1
#

Mean predicted aligned error: 18.09 Å

Solvent-accessible surface area (backbone atoms only — not comparable to full-atom values): 5758 Å² total; per-residue (Å²): 138,90,83,80,92,80,89,85,86,90,82,91,87,81,90,85,84,87,83,86,84,87,75,88,77,90,72,93,64,92,71,72,84,74,74,80,70,88,68,80,64,77,83,74,71,46,56,72,43,92,53,46,66,59,48,44,72,75,35,74,59,46,46,68,80,42,34,74,60,30,57,68,28,18,15,46,82,59,59,75,107

Radius of gyration: 27.0 Å; Cα contacts (8 Å, |Δi|>4): 40; chains: 1; bounding box: 48×78×38 Å

Secondary structure (DSSP, 8-state):
----------------------------------------------B--TTHHHHHHH-TTHHHHTHHHHHHHBTTTTT--

Organism: Haemonchus placei (NCBI:txid6290)